Protein AF-A0A6I2VXK8-F1 (afdb_monomer_lite)

Foldseek 3Di:
DADADPPVLVVVLLVVLLLQADNSDKAWDADDPVCVVVVPPNNFTDIDGHGDPVSPVCVVVSVVSRVVD

Radius of gyration: 12.34 Å; chains: 1; bounding box: 29×24×28 Å

pLDDT: mean 82.31, std 6.57, range [50.16, 88.56]

Structure (mmCIF, N/CA/C/O backbone):
data_AF-A0A6I2VXK8-F1
#
_entry.id   AF-A0A6I2VXK8-F1
#
loop_
_atom_site.group_PDB
_atom_site.id
_atom_site.type_symbol
_atom_site.label_atom_id
_atom_site.label_alt_id
_atom_site.label_comp_id
_atom_site.label_asym_id
_atom_site.label_entity_id
_atom_site.label_seq_id
_atom_site.pdbx_PDB_ins_code
_atom_site.Cartn_x
_atom_site.Cartn_y
_atom_site.Cartn_z
_atom_site.occupancy
_atom_site.B_iso_or_equiv
_atom_site.auth_seq_id
_atom_site.auth_comp_id
_atom_site.auth_asym_id
_atom_site.auth_atom_id
_atom_site.pdbx_PDB_model_num
ATOM 1 N N . MET A 1 1 ? -12.903 -3.624 14.388 1.00 50.16 1 MET A N 1
ATOM 2 C CA . MET A 1 1 ? -11.664 -4.418 14.270 1.00 50.16 1 MET A CA 1
ATOM 3 C C . MET A 1 1 ? -11.157 -4.202 12.856 1.00 50.16 1 MET A C 1
ATOM 5 O O . MET A 1 1 ? -11.824 -4.663 11.939 1.00 50.16 1 MET A O 1
ATOM 9 N N . ASN A 1 2 ? -10.066 -3.447 12.685 1.00 56.84 2 ASN A N 1
ATOM 10 C CA . ASN A 1 2 ? -9.342 -3.398 11.410 1.00 56.84 2 ASN A CA 1
ATOM 11 C C . ASN A 1 2 ? -8.880 -4.822 11.100 1.00 56.84 2 ASN A C 1
ATOM 13 O O . ASN A 1 2 ? -8.349 -5.482 11.998 1.00 56.84 2 ASN A O 1
ATOM 17 N N . ARG A 1 3 ? -9.090 -5.316 9.878 1.00 69.50 3 ARG A N 1
ATOM 18 C CA . ARG A 1 3 ? -8.516 -6.595 9.462 1.00 69.50 3 ARG A CA 1
ATOM 19 C C . ARG A 1 3 ? -7.187 -6.304 8.757 1.00 69.50 3 ARG A C 1
ATOM 21 O O . ARG A 1 3 ? -7.212 -5.860 7.613 1.00 69.50 3 ARG A O 1
ATOM 28 N N . PRO A 1 4 ? -6.032 -6.463 9.427 1.00 73.69 4 PRO A N 1
ATOM 29 C CA . PRO A 1 4 ? -4.748 -6.254 8.771 1.00 73.69 4 PRO A CA 1
ATOM 30 C C . PRO A 1 4 ? -4.549 -7.290 7.662 1.00 73.69 4 PRO A C 1
ATOM 32 O O . PRO A 1 4 ? -5.029 -8.425 7.762 1.00 73.69 4 PRO A O 1
ATOM 35 N N . ILE A 1 5 ? -3.810 -6.904 6.621 1.00 81.38 5 ILE A N 1
ATOM 36 C CA . ILE A 1 5 ? -3.425 -7.833 5.555 1.00 81.38 5 ILE A CA 1
ATOM 37 C C . ILE A 1 5 ? -2.520 -8.893 6.193 1.00 81.38 5 ILE A C 1
ATOM 39 O O . ILE A 1 5 ? -1.547 -8.520 6.863 1.00 81.38 5 ILE A O 1
ATOM 43 N N . PRO A 1 6 ? -2.786 -10.199 5.990 1.00 86.50 6 PRO A N 1
ATOM 44 C CA . PRO A 1 6 ? -1.904 -11.252 6.473 1.00 86.50 6 PRO A CA 1
ATOM 45 C C . PRO A 1 6 ? -0.461 -10.986 6.044 1.00 86.50 6 PRO A C 1
ATOM 47 O O . PRO A 1 6 ? -0.211 -10.665 4.884 1.00 86.50 6 PRO A O 1
ATOM 50 N N . GLU A 1 7 ? 0.498 -11.145 6.952 1.00 84.19 7 GLU A N 1
ATOM 51 C CA . GLU A 1 7 ? 1.885 -10.721 6.719 1.00 84.19 7 GLU A CA 1
ATOM 52 C C . GLU A 1 7 ? 2.490 -11.323 5.443 1.00 84.19 7 GLU A C 1
ATOM 54 O O . GLU A 1 7 ? 3.115 -10.618 4.656 1.00 84.19 7 GLU A O 1
ATOM 59 N N . LYS A 1 8 ? 2.204 -12.600 5.169 1.00 85.19 8 LYS A N 1
ATOM 60 C CA . LYS A 1 8 ? 2.628 -13.281 3.938 1.00 85.19 8 LYS A CA 1
ATOM 61 C C . LYS A 1 8 ? 2.065 -12.627 2.669 1.00 85.19 8 LYS A C 1
ATOM 63 O O . LYS A 1 8 ? 2.785 -12.482 1.688 1.00 85.19 8 LYS A O 1
ATOM 68 N N . ALA A 1 9 ? 0.793 -12.237 2.689 1.00 85.56 9 ALA A N 1
ATOM 69 C CA . ALA A 1 9 ? 0.158 -11.557 1.564 1.00 85.56 9 ALA A CA 1
ATOM 70 C 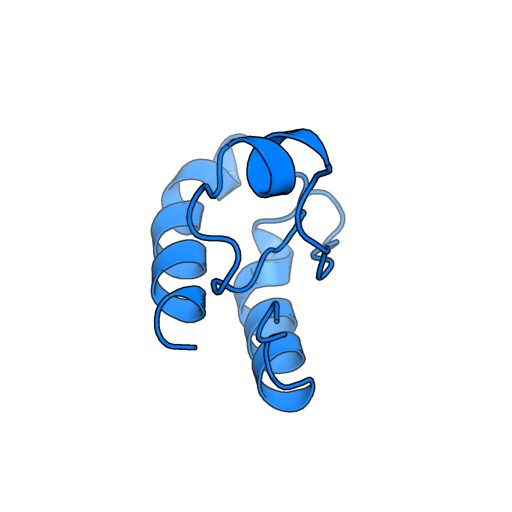C . ALA A 1 9 ? 0.692 -10.129 1.406 1.00 85.56 9 ALA A C 1
ATOM 72 O O . ALA A 1 9 ? 0.970 -9.688 0.297 1.00 85.56 9 ALA A O 1
ATOM 73 N N . PHE A 1 10 ? 0.920 -9.431 2.519 1.00 87.31 10 PHE A N 1
ATOM 74 C CA . PHE A 1 10 ? 1.500 -8.096 2.489 1.00 87.31 10 PHE A CA 1
ATOM 75 C C . PHE A 1 10 ? 2.932 -8.083 1.945 1.00 87.31 10 PHE A C 1
ATOM 77 O O . PHE A 1 10 ? 3.291 -7.164 1.214 1.00 87.31 10 PHE A O 1
ATOM 84 N N . GLN A 1 11 ? 3.747 -9.097 2.254 1.00 87.75 11 GLN A N 1
ATOM 85 C CA . GLN A 1 11 ? 5.081 -9.217 1.661 1.00 87.75 11 GLN A CA 1
ATOM 86 C C . GLN A 1 11 ? 5.013 -9.443 0.148 1.00 87.75 11 GLN A C 1
ATOM 88 O O . GLN A 1 11 ? 5.760 -8.791 -0.573 1.00 87.75 11 GLN A O 1
ATOM 93 N N . ALA A 1 12 ? 4.076 -10.261 -0.343 1.00 88.44 12 ALA A N 1
ATOM 94 C CA . ALA A 1 12 ? 3.873 -10.436 -1.783 1.00 88.44 12 ALA A CA 1
ATOM 95 C C . ALA A 1 12 ? 3.497 -9.109 -2.470 1.00 88.44 12 ALA A C 1
ATOM 97 O O . ALA A 1 12 ? 4.121 -8.728 -3.454 1.00 88.44 12 ALA A O 1
ATOM 98 N N . VAL A 1 13 ? 2.563 -8.348 -1.883 1.00 87.00 13 VAL A N 1
ATOM 99 C CA . VAL A 1 13 ? 2.199 -7.000 -2.359 1.00 87.00 13 VAL A CA 1
ATOM 100 C C . VAL A 1 13 ? 3.411 -6.061 -2.341 1.00 87.00 13 VAL A C 1
ATOM 102 O O . VAL A 1 13 ? 3.624 -5.290 -3.272 1.00 87.00 13 VAL A O 1
ATOM 105 N N . LYS A 1 14 ? 4.250 -6.116 -1.302 1.00 87.75 14 LYS A N 1
ATOM 106 C CA . LYS A 1 14 ? 5.474 -5.308 -1.247 1.00 87.75 14 LYS A CA 1
ATOM 107 C C . LYS A 1 14 ? 6.459 -5.669 -2.348 1.00 87.75 14 LYS A C 1
ATOM 109 O O . LYS A 1 14 ? 6.999 -4.763 -2.969 1.00 87.75 14 LYS A O 1
ATOM 114 N N . GLU A 1 15 ? 6.722 -6.949 -2.567 1.00 88.06 15 GLU A N 1
ATOM 115 C CA . GLU A 1 15 ? 7.638 -7.402 -3.616 1.00 88.06 15 GLU A CA 1
ATOM 116 C C . GLU A 1 15 ? 7.134 -6.973 -4.996 1.00 88.06 15 GLU A C 1
ATOM 118 O O . GLU A 1 15 ? 7.884 -6.363 -5.759 1.00 88.06 15 GLU A O 1
ATOM 123 N N . GLU A 1 16 ? 5.845 -7.188 -5.262 1.00 87.75 16 GLU A N 1
ATOM 124 C CA . GLU A 1 16 ? 5.210 -6.889 -6.543 1.00 87.75 16 GLU A CA 1
ATOM 125 C C . GLU A 1 16 ? 5.116 -5.390 -6.833 1.00 87.75 16 GLU A C 1
ATOM 127 O O . GLU A 1 16 ? 5.327 -4.989 -7.973 1.00 87.75 16 GLU A O 1
ATOM 132 N N . PHE A 1 17 ? 4.847 -4.553 -5.825 1.00 86.50 17 PHE A N 1
ATOM 133 C CA . PHE A 1 17 ? 4.549 -3.128 -6.017 1.00 86.50 17 PHE A CA 1
ATOM 134 C C . PHE A 1 17 ? 5.600 -2.174 -5.430 1.00 86.50 17 PHE A C 1
ATOM 136 O O . PHE A 1 17 ? 5.419 -0.957 -5.481 1.00 86.50 17 PHE A O 1
ATOM 143 N N . SER A 1 18 ? 6.719 -2.678 -4.895 1.00 84.75 18 SER A N 1
ATOM 144 C CA . SER A 1 18 ? 7.801 -1.845 -4.332 1.00 84.75 18 SER A CA 1
ATOM 145 C C . SER A 1 18 ? 8.274 -0.752 -5.293 1.00 84.75 18 SER A C 1
ATOM 147 O O . SER A 1 18 ? 8.522 0.372 -4.873 1.00 84.75 18 SER A O 1
ATOM 149 N N . TRP A 1 19 ? 8.334 -1.038 -6.590 1.00 83.69 19 TRP A N 1
ATOM 150 C CA . TRP A 1 19 ? 8.760 -0.092 -7.622 1.00 83.69 19 TRP A CA 1
ATOM 151 C C . TRP A 1 19 ? 7.808 1.099 -7.822 1.00 83.69 19 TRP A C 1
ATOM 153 O O . TRP A 1 19 ? 8.236 2.140 -8.322 1.00 83.69 19 TRP A O 1
ATOM 163 N N . ILE A 1 20 ? 6.537 0.977 -7.421 1.00 84.94 20 ILE A N 1
ATOM 164 C CA . ILE A 1 20 ? 5.565 2.081 -7.438 1.00 84.94 20 ILE A CA 1
ATOM 165 C C . ILE A 1 20 ? 5.905 3.097 -6.346 1.00 84.94 20 ILE A C 1
ATOM 167 O O . ILE A 1 20 ? 5.730 4.309 -6.525 1.00 84.94 20 ILE A O 1
ATOM 171 N N . ALA A 1 21 ? 6.395 2.602 -5.209 1.00 83.75 21 ALA A N 1
ATOM 172 C CA . ALA A 1 21 ? 6.720 3.427 -4.067 1.00 83.75 21 ALA A CA 1
ATOM 173 C C . ALA A 1 21 ? 8.064 4.146 -4.258 1.00 83.75 21 ALA A C 1
ATOM 175 O O . ALA A 1 21 ? 9.094 3.549 -4.572 1.00 83.75 21 ALA A O 1
ATOM 176 N N . GLU A 1 22 ? 8.081 5.448 -3.993 1.00 79.75 22 GLU A N 1
ATOM 177 C CA . GLU A 1 22 ? 9.298 6.233 -3.861 1.00 79.75 22 GLU A CA 1
ATOM 178 C C . GLU A 1 22 ? 10.151 5.643 -2.728 1.00 79.75 22 GLU A C 1
ATOM 180 O O . GLU A 1 22 ? 9.743 5.595 -1.565 1.00 79.75 22 GLU A O 1
ATOM 185 N N . GLY A 1 23 ? 11.329 5.129 -3.088 1.00 79.00 23 GLY A N 1
ATOM 186 C CA . GLY A 1 23 ? 12.219 4.431 -2.162 1.00 79.00 23 GLY A CA 1
ATOM 187 C C . GLY A 1 23 ? 11.773 3.016 -1.773 1.00 79.00 23 GLY A C 1
ATOM 188 O O . GLY A 1 23 ? 12.341 2.456 -0.838 1.00 79.00 23 GLY A O 1
ATOM 189 N N . GLY A 1 24 ? 10.778 2.423 -2.444 1.00 77.38 24 GLY A N 1
ATOM 190 C CA . GLY A 1 24 ? 10.363 1.037 -2.186 1.00 77.38 24 GLY A CA 1
ATOM 191 C C . GLY A 1 24 ? 9.546 0.830 -0.911 1.00 77.38 24 GLY A C 1
ATOM 192 O O . GLY A 1 24 ? 9.367 -0.303 -0.462 1.00 77.38 24 GLY A O 1
ATOM 193 N N . VAL A 1 25 ? 9.078 1.911 -0.280 1.00 82.44 25 VAL A N 1
ATOM 194 C CA . VAL A 1 25 ? 8.470 1.848 1.052 1.00 82.44 25 VAL A CA 1
ATOM 195 C C . VAL A 1 25 ? 6.947 1.795 0.965 1.00 82.44 25 VAL A C 1
ATOM 197 O O . VAL A 1 25 ? 6.283 2.810 0.762 1.00 82.44 25 VAL A O 1
ATOM 200 N N . ILE A 1 26 ? 6.402 0.607 1.225 1.00 87.38 26 ILE A N 1
ATOM 201 C CA . ILE A 1 26 ? 4.978 0.371 1.489 1.00 87.38 26 ILE A CA 1
ATOM 202 C C . ILE A 1 26 ? 4.851 -0.143 2.927 1.00 87.38 26 ILE A C 1
ATOM 204 O O . ILE A 1 26 ? 5.589 -1.043 3.343 1.00 87.38 26 ILE A O 1
ATOM 208 N N . ARG A 1 27 ? 3.940 0.443 3.708 1.00 87.62 27 ARG A N 1
ATOM 209 C CA . ARG A 1 27 ? 3.718 0.119 5.126 1.00 87.62 27 ARG A CA 1
ATOM 210 C C . ARG A 1 27 ? 2.240 -0.143 5.377 1.00 87.62 27 ARG A C 1
ATOM 212 O O . ARG A 1 27 ? 1.407 0.574 4.839 1.00 87.62 27 ARG A O 1
ATOM 219 N N . GLN A 1 28 ? 1.915 -1.127 6.210 1.00 85.75 28 GLN A N 1
ATOM 220 C CA . GLN A 1 28 ? 0.559 -1.222 6.751 1.00 85.75 28 GLN A CA 1
ATOM 221 C C . GLN A 1 28 ? 0.352 -0.098 7.763 1.00 85.75 28 GLN A C 1
ATOM 223 O O . GLN A 1 28 ? 1.283 0.282 8.477 1.00 85.75 28 GLN A O 1
ATOM 228 N N . MET A 1 29 ? -0.859 0.432 7.811 1.00 86.75 29 MET A N 1
ATOM 229 C CA . MET A 1 29 ? -1.244 1.448 8.777 1.00 86.75 29 MET A CA 1
ATOM 230 C C . MET A 1 29 ? -2.606 1.117 9.365 1.00 86.75 29 MET A C 1
ATOM 232 O O . MET A 1 29 ? -3.396 0.378 8.780 1.00 86.75 29 MET A O 1
ATOM 236 N N . GLU A 1 30 ? -2.864 1.654 10.547 1.00 82.75 30 GLU A N 1
ATOM 237 C CA . GLU A 1 30 ? -4.182 1.574 11.149 1.00 82.75 30 GLU A CA 1
ATOM 238 C C . GLU A 1 30 ? -5.089 2.674 10.624 1.00 82.75 30 GLU A C 1
ATOM 240 O O . GLU A 1 30 ? -4.676 3.600 9.916 1.00 82.75 30 GLU A O 1
ATOM 245 N N . ALA A 1 31 ? -6.350 2.554 11.011 1.00 82.38 31 ALA A N 1
ATOM 246 C CA . ALA A 1 31 ? -7.320 3.566 10.717 1.00 82.38 31 ALA A CA 1
ATOM 247 C C . ALA A 1 31 ? -6.985 4.901 11.388 1.00 82.38 31 ALA A C 1
ATOM 249 O O . ALA A 1 31 ? -6.690 4.915 12.584 1.00 82.38 31 ALA A O 1
ATOM 250 N N . THR A 1 32 ? -7.036 6.022 10.657 1.00 82.94 32 THR A N 1
ATOM 251 C CA . THR A 1 32 ? -6.830 7.324 11.301 1.00 82.94 32 THR A CA 1
ATOM 252 C C . THR A 1 32 ? -7.971 7.618 12.280 1.00 82.94 32 THR A C 1
ATOM 254 O O . THR A 1 32 ? -9.096 7.147 12.078 1.00 82.94 32 THR A O 1
ATOM 257 N N . PRO A 1 33 ? -7.726 8.425 13.329 1.00 82.12 33 PRO A N 1
ATOM 258 C CA . PRO A 1 33 ? -8.768 8.783 14.289 1.00 82.12 33 PRO A CA 1
ATOM 259 C C . PRO A 1 33 ? -10.012 9.410 13.641 1.00 82.12 33 PRO A C 1
ATOM 261 O O . PRO A 1 33 ? -11.121 9.155 14.102 1.00 82.12 33 PRO A O 1
ATOM 264 N N . GLN A 1 34 ? -9.832 10.179 12.560 1.00 83.75 34 GLN A N 1
ATOM 265 C CA . GLN A 1 34 ? -10.922 10.788 11.788 1.00 83.75 34 GLN A CA 1
ATOM 266 C C . GLN A 1 34 ? -11.782 9.722 11.105 1.00 83.75 34 GLN A C 1
ATOM 268 O O . GLN A 1 34 ? -12.987 9.674 11.306 1.00 83.75 34 GLN A O 1
ATOM 273 N N . GLU A 1 35 ? -11.163 8.783 10.395 1.00 80.44 35 GLU A N 1
ATOM 274 C CA . GLU A 1 35 ? -11.896 7.707 9.724 1.00 80.44 35 GLU A CA 1
ATOM 275 C C . GLU A 1 35 ? -12.591 6.763 10.728 1.00 80.44 35 GLU A C 1
ATOM 277 O O . GLU A 1 35 ? -13.660 6.225 10.443 1.00 80.44 35 GLU A O 1
ATOM 282 N N . VAL A 1 36 ? -12.018 6.575 11.927 1.00 83.50 36 VAL A N 1
ATOM 283 C CA . VAL A 1 36 ? -12.678 5.851 13.029 1.00 83.50 36 VAL A CA 1
ATOM 284 C C . VAL A 1 36 ? -13.910 6.602 13.531 1.00 83.50 36 VAL A C 1
ATOM 286 O O . VAL A 1 36 ? -14.952 5.981 13.758 1.00 83.50 36 VAL A O 1
ATOM 289 N N . GLN A 1 37 ? -13.801 7.921 13.690 1.00 83.69 37 GLN A N 1
ATOM 290 C CA . GLN A 1 37 ? -14.895 8.7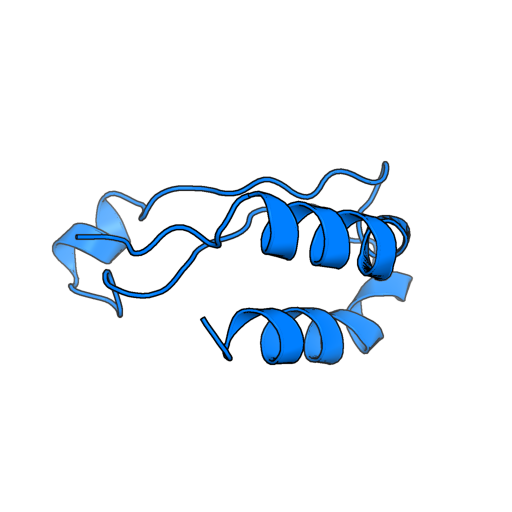88 14.122 1.00 83.69 37 GLN A CA 1
ATOM 291 C C . GLN A 1 37 ? -16.045 8.802 13.106 1.00 83.69 37 GLN A C 1
ATOM 293 O O . GLN A 1 37 ? -17.205 8.656 13.496 1.00 83.69 37 GLN A O 1
ATOM 298 N N . ASP A 1 38 ? -15.713 8.885 11.820 1.00 84.25 38 ASP A N 1
ATOM 299 C CA . ASP A 1 38 ? -16.673 8.940 10.713 1.00 84.25 38 ASP A CA 1
ATOM 300 C C . ASP A 1 38 ? -17.211 7.553 10.315 1.00 84.25 38 ASP A C 1
ATOM 302 O O . ASP A 1 38 ? -18.111 7.441 9.484 1.00 84.25 38 ASP A O 1
ATOM 306 N N . LYS A 1 39 ? -16.704 6.480 10.947 1.00 77.44 39 LYS A N 1
ATOM 307 C CA . LYS A 1 39 ? -16.997 5.069 10.623 1.00 77.44 39 LYS A CA 1
ATOM 308 C C . LYS A 1 39 ? -16.731 4.731 9.153 1.00 77.44 39 LYS A C 1
ATOM 310 O O . LYS A 1 39 ? -17.387 3.854 8.587 1.00 77.44 39 LYS A O 1
ATOM 315 N N . ASP A 1 40 ? -15.744 5.389 8.561 1.00 75.69 40 ASP A N 1
ATOM 316 C CA . ASP A 1 40 ? -15.429 5.269 7.145 1.00 75.69 40 ASP A CA 1
ATOM 317 C C . ASP A 1 40 ? -14.650 3.975 6.888 1.00 75.69 40 ASP A C 1
ATOM 319 O O . ASP A 1 40 ? -13.440 3.895 7.119 1.00 75.69 40 ASP A O 1
ATOM 323 N N . VAL A 1 41 ? -15.384 2.913 6.528 1.00 75.44 41 VAL A N 1
ATOM 324 C CA . VAL A 1 41 ? -14.858 1.579 6.169 1.00 75.44 41 VAL A CA 1
ATOM 325 C C . VAL A 1 41 ? -13.706 1.103 7.073 1.00 75.44 41 VAL A C 1
ATOM 327 O O . VAL A 1 41 ? -12.712 0.527 6.638 1.00 75.44 41 VAL A O 1
ATOM 330 N N . VAL A 1 42 ? -13.862 1.292 8.386 1.00 75.31 42 VAL A N 1
ATOM 331 C CA . VAL A 1 42 ? -12.889 0.942 9.449 1.00 75.31 42 VAL A CA 1
ATOM 332 C C . VAL A 1 42 ? -12.639 -0.566 9.607 1.00 75.31 42 VAL A C 1
ATOM 334 O O . VAL A 1 42 ? -12.026 -1.019 10.569 1.00 75.31 42 VAL A O 1
ATOM 337 N N . SER A 1 43 ? -13.214 -1.382 8.732 1.00 75.44 43 SER A N 1
ATOM 338 C CA . SER A 1 43 ? -12.955 -2.816 8.643 1.00 75.44 43 SER A CA 1
ATOM 339 C C . SER A 1 43 ? -11.913 -3.154 7.580 1.00 75.44 43 SER A C 1
ATOM 341 O O . SER A 1 43 ? -11.369 -4.256 7.626 1.00 75.44 43 SER A O 1
ATOM 343 N N . MET A 1 44 ? -11.643 -2.243 6.639 1.00 80.00 44 MET A N 1
ATOM 344 C CA . MET A 1 44 ? -10.732 -2.479 5.519 1.00 80.00 44 MET A CA 1
ATOM 345 C C . MET A 1 44 ? -9.266 -2.341 5.932 1.00 80.00 44 MET A C 1
ATOM 347 O O . MET A 1 44 ? -8.910 -1.550 6.809 1.00 80.00 44 MET A O 1
ATOM 351 N N . ALA A 1 45 ? -8.408 -3.101 5.258 1.00 82.38 45 ALA A N 1
ATOM 352 C CA . ALA A 1 45 ? -6.967 -2.958 5.371 1.00 82.38 45 ALA A CA 1
ATOM 353 C C . ALA A 1 45 ? -6.500 -1.589 4.850 1.00 82.38 45 ALA A C 1
ATOM 355 O O . ALA A 1 45 ? -6.971 -1.115 3.817 1.00 82.38 45 ALA A O 1
ATOM 356 N N . ARG A 1 46 ? -5.530 -0.970 5.535 1.00 85.94 46 ARG A N 1
ATOM 357 C CA . ARG A 1 46 ? -4.926 0.300 5.106 1.00 85.94 46 ARG A CA 1
ATOM 358 C C . ARG A 1 46 ? -3.434 0.153 4.895 1.00 85.94 46 ARG A C 1
ATOM 360 O O . ARG A 1 46 ? -2.721 -0.449 5.701 1.00 85.94 46 ARG A O 1
ATOM 367 N N . ILE A 1 47 ? -2.963 0.752 3.809 1.00 87.12 47 ILE A N 1
ATOM 368 C CA . ILE A 1 47 ? -1.544 0.856 3.500 1.00 87.12 47 ILE A CA 1
ATOM 369 C C . ILE A 1 47 ? -1.168 2.311 3.242 1.00 87.12 47 ILE A C 1
ATOM 371 O O . ILE A 1 47 ? -1.921 3.074 2.644 1.00 87.12 47 ILE A O 1
ATOM 375 N N . GLY A 1 48 ? 0.022 2.684 3.689 1.00 87.38 48 GLY A N 1
ATOM 376 C CA . GLY A 1 48 ? 0.662 3.946 3.371 1.00 87.38 48 GLY A CA 1
ATOM 377 C C . GLY A 1 48 ? 1.857 3.706 2.459 1.00 87.38 48 GLY A C 1
ATOM 378 O O . GLY A 1 48 ? 2.723 2.880 2.759 1.00 87.38 48 GLY A O 1
ATOM 379 N N . LEU A 1 49 ? 1.927 4.462 1.369 1.00 88.56 49 LEU A N 1
ATOM 380 C CA . LEU A 1 49 ? 3.115 4.574 0.531 1.00 88.56 49 LEU A CA 1
ATOM 381 C C . LEU A 1 49 ? 3.280 6.013 0.048 1.00 88.56 49 LEU A C 1
ATOM 383 O O . LEU A 1 49 ? 2.315 6.769 -0.052 1.00 88.56 49 LEU A O 1
ATOM 387 N N . ARG A 1 50 ? 4.512 6.374 -0.298 1.00 87.81 50 ARG A N 1
ATOM 388 C CA . ARG A 1 50 ? 4.787 7.539 -1.138 1.00 87.81 50 ARG A CA 1
ATOM 389 C C . ARG A 1 50 ? 5.036 7.009 -2.539 1.00 87.81 50 ARG A C 1
ATOM 391 O O . ARG A 1 50 ? 5.806 6.071 -2.656 1.00 87.81 50 ARG A O 1
ATOM 398 N N . TYR A 1 51 ? 4.403 7.552 -3.570 1.00 84.75 51 TYR A N 1
ATOM 399 C CA . TYR A 1 51 ? 4.602 7.114 -4.955 1.00 84.75 51 TYR A CA 1
ATOM 400 C C . TYR A 1 51 ? 5.075 8.280 -5.821 1.00 84.75 51 TYR A C 1
ATOM 402 O O . TYR A 1 51 ? 4.797 9.443 -5.527 1.00 84.75 51 TYR A O 1
ATOM 410 N N . THR A 1 52 ? 5.793 7.966 -6.897 1.00 80.00 52 THR A N 1
ATOM 411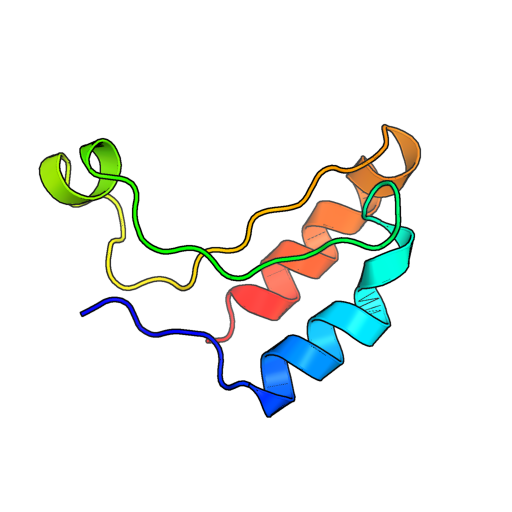 C CA . THR A 1 52 ? 6.189 8.970 -7.896 1.00 80.00 52 THR A CA 1
ATOM 412 C C . THR A 1 52 ? 5.090 9.135 -8.952 1.00 80.00 52 THR A C 1
ATOM 414 O O . THR A 1 52 ? 4.313 8.203 -9.156 1.00 80.00 52 THR A O 1
ATOM 417 N N . PRO A 1 53 ? 5.038 10.248 -9.709 1.00 80.19 53 PRO A N 1
ATOM 418 C CA . PRO A 1 53 ? 4.048 10.422 -10.778 1.00 80.19 53 PRO A CA 1
ATOM 419 C C . PRO A 1 53 ? 4.022 9.280 -11.807 1.00 80.19 53 PRO A C 1
ATOM 421 O O . PRO A 1 53 ? 2.975 9.001 -12.381 1.00 80.19 53 PRO A O 1
ATOM 424 N N . LYS A 1 54 ? 5.150 8.583 -12.013 1.00 78.25 54 LYS A N 1
ATOM 425 C CA . LYS A 1 54 ? 5.229 7.396 -12.880 1.00 78.25 54 LYS A CA 1
ATOM 426 C C . LYS A 1 54 ? 4.494 6.185 -12.301 1.00 78.25 54 LYS A C 1
ATOM 428 O O . LYS A 1 54 ? 3.883 5.452 -13.061 1.00 78.25 54 LYS A O 1
ATOM 433 N N . GLY A 1 55 ? 4.523 6.006 -10.981 1.00 74.62 55 GLY A N 1
ATOM 434 C CA . GLY A 1 55 ? 3.824 4.916 -10.294 1.00 74.62 55 GLY A CA 1
ATOM 435 C C . GLY A 1 55 ? 2.312 5.133 -10.164 1.00 74.62 55 GLY A C 1
ATOM 436 O O . GLY A 1 55 ? 1.597 4.219 -9.769 1.00 74.62 55 GLY A O 1
ATOM 437 N N . PHE A 1 56 ? 1.801 6.324 -10.502 1.00 81.94 56 PHE A N 1
ATOM 438 C CA . PHE A 1 56 ? 0.373 6.634 -10.394 1.00 81.94 56 PHE A CA 1
ATOM 439 C C . PHE A 1 56 ? -0.505 5.717 -11.259 1.00 81.94 56 PHE A C 1
ATOM 441 O O . PHE A 1 56 ? -1.581 5.321 -10.818 1.00 81.94 56 PHE A O 1
ATOM 448 N N . ALA A 1 57 ? -0.048 5.353 -12.463 1.00 82.19 57 ALA A N 1
ATOM 449 C CA . ALA A 1 57 ? -0.801 4.483 -13.371 1.00 82.19 57 ALA A CA 1
ATOM 450 C C . ALA A 1 57 ? -1.055 3.090 -12.768 1.00 82.19 57 ALA A C 1
ATOM 452 O O . ALA A 1 57 ? -2.123 2.510 -12.952 1.00 82.19 57 ALA A O 1
ATOM 453 N N . ASP A 1 58 ? -0.101 2.597 -11.983 1.00 83.81 58 ASP A N 1
ATOM 454 C CA . ASP A 1 58 ? -0.099 1.239 -11.445 1.00 83.81 58 ASP A CA 1
ATOM 455 C C . ASP A 1 58 ? -0.675 1.149 -10.025 1.00 83.81 58 ASP A C 1
ATOM 457 O O . ASP A 1 58 ? -0.928 0.053 -9.518 1.00 83.81 58 ASP A O 1
ATOM 461 N N . LEU A 1 59 ? -0.988 2.294 -9.399 1.00 85.31 59 LEU A N 1
ATOM 462 C CA . LEU A 1 59 ? -1.725 2.346 -8.130 1.00 85.31 59 LEU A CA 1
ATOM 463 C C . LEU A 1 59 ? -3.045 1.588 -8.207 1.00 85.31 59 LEU A C 1
ATOM 465 O O . LEU A 1 59 ? -3.486 1.017 -7.213 1.00 85.31 59 LEU A O 1
ATOM 469 N N . ARG A 1 60 ? -3.683 1.574 -9.382 1.00 87.00 60 ARG A N 1
ATOM 470 C CA . ARG A 1 60 ? -4.932 0.843 -9.564 1.00 87.00 60 ARG A CA 1
ATOM 471 C C . ARG A 1 60 ? -4.740 -0.657 -9.329 1.00 87.00 60 ARG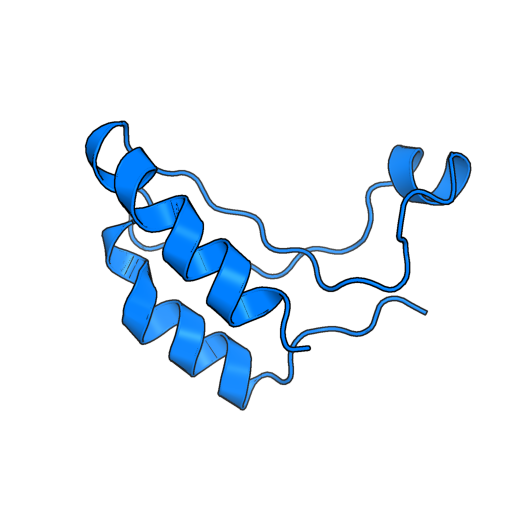 A C 1
ATOM 473 O O . ARG A 1 60 ? -5.548 -1.246 -8.619 1.00 87.00 60 ARG A O 1
ATOM 480 N N . GLY A 1 61 ? -3.652 -1.233 -9.845 1.00 87.69 61 GLY A N 1
ATOM 481 C CA . GLY A 1 61 ? -3.303 -2.638 -9.623 1.00 87.69 61 GLY A CA 1
ATOM 482 C C . GLY A 1 61 ? -3.018 -2.936 -8.152 1.00 87.69 61 GLY A C 1
ATOM 483 O O . GLY A 1 61 ? -3.530 -3.914 -7.616 1.00 87.69 61 GLY A O 1
ATOM 484 N N . LEU A 1 62 ? -2.297 -2.038 -7.473 1.00 86.50 62 LEU A N 1
ATOM 485 C CA . LEU A 1 62 ? -2.041 -2.142 -6.033 1.00 86.50 62 LEU A CA 1
ATOM 486 C C . LEU A 1 62 ? -3.340 -2.123 -5.210 1.00 86.50 62 LEU A C 1
ATOM 488 O O . LEU A 1 62 ? -3.512 -2.931 -4.300 1.00 86.50 62 LEU A O 1
ATOM 492 N N . ILE A 1 63 ? -4.265 -1.215 -5.531 1.00 86.12 63 ILE A N 1
ATOM 493 C CA . ILE A 1 63 ? -5.567 -1.114 -4.858 1.00 86.12 63 ILE A CA 1
ATOM 494 C C . ILE A 1 63 ? -6.379 -2.396 -5.070 1.00 86.12 63 ILE A C 1
ATOM 496 O O . ILE A 1 63 ? -6.924 -2.942 -4.111 1.00 86.12 63 ILE A O 1
ATOM 500 N N . ASP A 1 64 ? -6.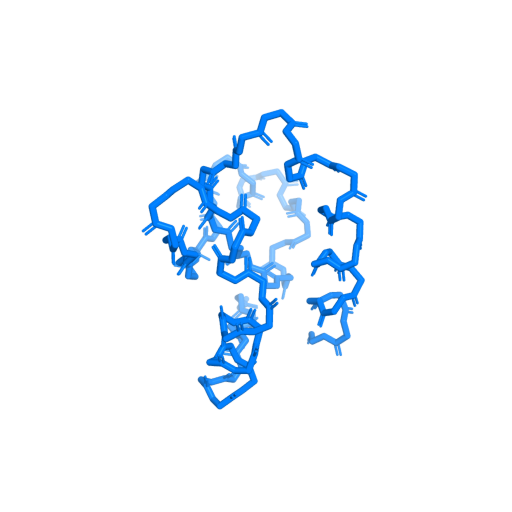440 -2.898 -6.303 1.00 88.00 64 ASP A N 1
ATOM 501 C CA . ASP A 1 64 ? -7.189 -4.115 -6.619 1.00 88.00 64 ASP A CA 1
ATOM 502 C C . ASP A 1 64 ? -6.588 -5.351 -5.932 1.00 88.00 64 ASP A C 1
ATOM 504 O O . ASP A 1 64 ? -7.335 -6.172 -5.403 1.00 88.00 64 ASP A O 1
ATOM 508 N N . ALA A 1 65 ? -5.258 -5.441 -5.833 1.00 85.69 65 ALA A N 1
ATOM 509 C CA . ALA A 1 65 ? -4.570 -6.509 -5.108 1.00 85.69 65 ALA A CA 1
ATOM 510 C C . ALA A 1 65 ? -4.832 -6.488 -3.592 1.00 85.69 65 ALA A C 1
ATOM 512 O O . ALA A 1 65 ? -4.742 -7.526 -2.943 1.00 85.69 65 ALA A O 1
ATOM 513 N N . ILE A 1 66 ? -5.148 -5.328 -3.012 1.00 85.06 66 ILE A N 1
ATOM 514 C CA . ILE A 1 66 ? -5.404 -5.184 -1.571 1.00 85.06 66 ILE A CA 1
ATOM 515 C C . ILE A 1 66 ? -6.883 -5.353 -1.232 1.00 85.06 66 ILE A C 1
ATOM 517 O O . ILE A 1 66 ? -7.206 -5.894 -0.178 1.00 85.06 66 ILE A O 1
ATOM 521 N N . ASN A 1 67 ? -7.783 -4.953 -2.129 1.00 83.38 67 ASN A N 1
ATOM 522 C CA . ASN A 1 67 ? -9.232 -5.036 -1.921 1.00 83.38 67 ASN A CA 1
ATOM 523 C C . ASN A 1 67 ? -9.783 -6.470 -1.819 1.00 83.38 67 ASN A C 1
ATOM 525 O O . ASN A 1 67 ? -10.966 -6.648 -1.537 1.00 83.38 67 ASN A O 1
ATOM 529 N N . VAL A 1 68 ? -8.961 -7.494 -2.057 1.00 82.25 68 VAL A N 1
ATOM 530 C CA . VAL A 1 68 ? -9.345 -8.907 -1.896 1.00 82.25 68 VAL A CA 1
ATOM 531 C C . VAL A 1 68 ? -9.269 -9.404 -0.442 1.00 82.25 68 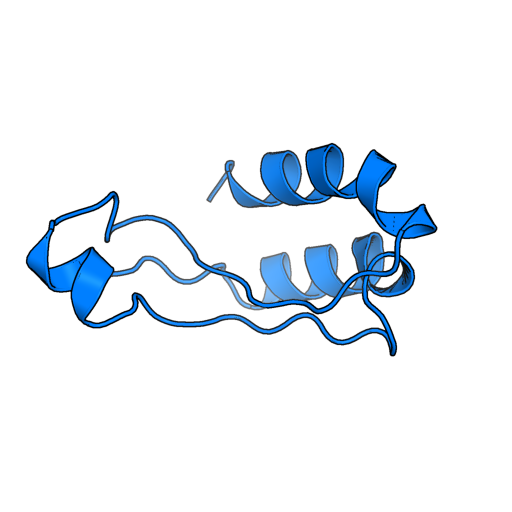VAL A C 1
ATOM 533 O O . VAL A 1 68 ? -9.662 -10.543 -0.182 1.00 82.25 68 VAL A O 1
ATOM 536 N N . PHE A 1 69 ? -8.751 -8.589 0.488 1.00 75.44 69 PHE A N 1
ATOM 537 C CA . PHE A 1 69 ? -8.551 -8.921 1.909 1.00 75.44 69 PHE A CA 1
ATOM 538 C C . PHE A 1 69 ? -9.567 -8.234 2.830 1.00 75.44 69 PHE A C 1
ATOM 540 O O . PHE A 1 69 ? -9.992 -8.896 3.812 1.00 75.44 69 PHE A O 1
#

Secondary structure (DSSP, 8-state):
---PPPHHHHHHHHHHHGGGEEEEEEEEEPPPHHHHHTT-STTS-EEEEEE-TTTTTTHHHHHHHHTT-

Sequence (69 aa):
MNRPIPEKAFQAVKEEFSWIAEGGVIRQMEATPQEVQDKDVVSMARIGLRYTPKGFADLRGLIDAINVF